Protein AF-A0A8H3XMR4-F1 (afdb_monomer_lite)

Foldseek 3Di:
DDDDDDDPPPVPDQDFWAKDKDKDKDWPPDAKFDWDFPCVLPVVLVVDDPPPDFFWKFDDDDDDDDDDDPDPDPPPPDDDPDDDDMDGGPDTDIGHHDPDPDGDIDMDMDMIIGQPVDDDPDAPPPPDLVVLQLAAPSVCVNNPQWWHARDPVRPQTPCDDPRHINCVVVVRHHND

pLDDT: mean 73.75, std 22.08, range [24.09, 98.12]

Secondary structure (DSSP, 8-state):
-PPPPP-----------EEEEEEEEE-TTPPPPPPB-TTTTSGGGGGS-SSS---EE-----------------------TT-----BTT--B-PPPP--SSSPPEEEEEEEEE-TTS--SS--TTS-HHHHHTS-HHHHHHTT-S-B---TT-SS-BSEETTEEHHHHHT-----

Radius of gyration: 20.4 Å; chains: 1; bounding box: 54×46×51 Å

Organism: NCBI:txid91492

Sequence (176 aa):
MIPCPSSKDSLAKPFLRQENISLKRSQARERGQGFHRDEATHPLRQYQKLDASTASSSPLPTSLRTAGQRRTFWAATGGLRSESISLFKRFVHAGGKYLGKTTDTQRAGLAYFNSCRLTPFKTFVTIPREMVEAMTPHTQKMIGWMSVKPSLLNVTG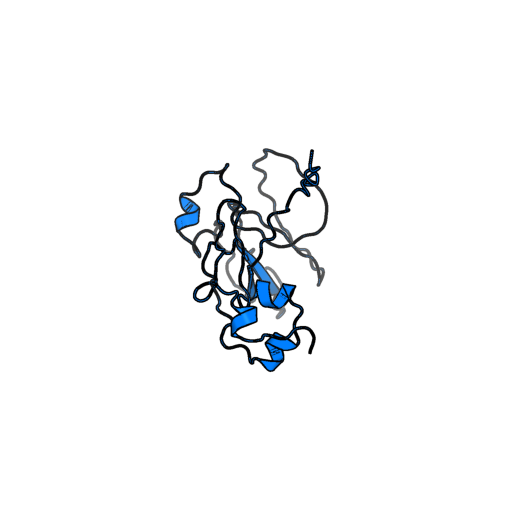LHTTETRLLEDVLQLKSNQ

Structure (mmCIF, N/CA/C/O backbone):
data_AF-A0A8H3XMR4-F1
#
_entry.id   AF-A0A8H3XMR4-F1
#
loop_
_atom_site.group_PDB
_atom_site.id
_atom_site.type_symbol
_atom_site.label_atom_id
_atom_site.label_alt_id
_atom_site.label_comp_id
_atom_site.label_asym_id
_atom_site.label_entity_id
_atom_site.label_seq_id
_atom_site.pdbx_PDB_ins_code
_atom_site.Cartn_x
_atom_site.Cartn_y
_atom_site.Cartn_z
_atom_site.occupancy
_atom_site.B_iso_or_equiv
_atom_site.auth_seq_id
_atom_site.auth_comp_id
_atom_site.auth_asym_id
_atom_site.auth_atom_id
_atom_site.pdbx_PDB_model_num
ATOM 1 N N . MET A 1 1 ? -24.102 32.093 30.902 1.00 44.88 1 MET A N 1
ATOM 2 C CA . MET A 1 1 ? -23.235 32.009 29.707 1.00 44.88 1 MET A CA 1
ATOM 3 C C . MET A 1 1 ? -22.226 30.905 29.948 1.00 44.88 1 MET A C 1
ATOM 5 O O . MET A 1 1 ? -21.450 31.015 30.885 1.00 44.88 1 MET A O 1
ATOM 9 N N . ILE A 1 2 ? -22.309 29.816 29.187 1.00 40.06 2 ILE A N 1
ATOM 10 C CA . ILE A 1 2 ? -21.391 28.673 29.287 1.00 40.06 2 ILE A CA 1
ATOM 11 C C . ILE A 1 2 ? -20.290 28.901 28.241 1.00 40.06 2 ILE A C 1
ATOM 13 O O . ILE A 1 2 ? -20.636 29.137 27.082 1.00 40.06 2 ILE A O 1
ATOM 17 N N . PRO A 1 3 ? -18.995 28.892 28.598 1.00 43.50 3 PRO A N 1
ATOM 18 C CA . PRO A 1 3 ? -17.939 29.131 27.626 1.00 43.50 3 PRO A CA 1
ATOM 19 C C . PRO A 1 3 ? -17.710 27.879 26.767 1.00 43.50 3 PRO A C 1
ATOM 21 O O . PRO A 1 3 ? -17.413 26.802 27.281 1.00 43.50 3 PRO A O 1
ATOM 24 N N . CYS A 1 4 ? -17.836 28.031 25.446 1.00 39.59 4 CYS A N 1
ATOM 25 C CA . CYS A 1 4 ? -17.368 27.044 24.471 1.00 39.59 4 CYS A CA 1
ATOM 26 C C . CYS A 1 4 ? -15.836 26.921 24.544 1.00 39.59 4 CYS A C 1
ATOM 28 O O . CYS A 1 4 ? -15.154 27.950 24.502 1.00 39.59 4 CYS A O 1
ATOM 30 N N . PRO A 1 5 ? -15.263 25.706 24.582 1.00 46.88 5 PRO A N 1
ATOM 31 C CA . PRO A 1 5 ? -13.828 25.544 24.419 1.00 46.88 5 PRO A CA 1
ATOM 32 C C . PRO A 1 5 ? -13.439 25.842 22.967 1.00 46.88 5 PRO A C 1
ATOM 34 O O . PRO A 1 5 ? -13.993 25.280 22.022 1.00 46.88 5 PRO A O 1
ATOM 37 N N . SER A 1 6 ? -12.476 26.747 22.802 1.00 42.47 6 SER A N 1
ATOM 38 C CA . SER A 1 6 ? -11.882 27.094 21.517 1.00 42.47 6 SER A CA 1
ATOM 39 C C . SER A 1 6 ? -11.163 25.880 20.926 1.00 42.47 6 SER A C 1
ATOM 41 O O . SER A 1 6 ? -10.185 25.369 21.480 1.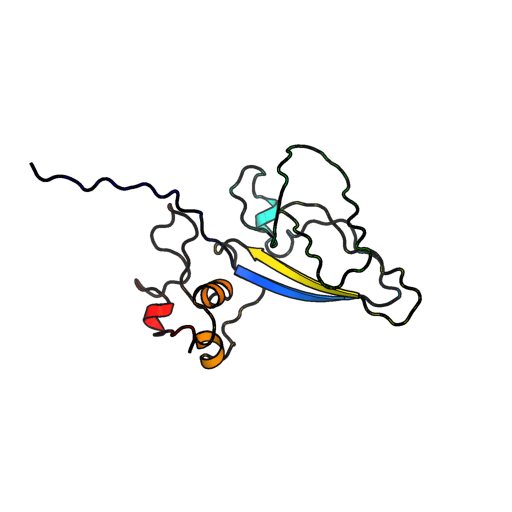00 42.47 6 SER A O 1
ATOM 43 N N . SER A 1 7 ? -11.653 25.403 19.781 1.00 40.69 7 SER A N 1
ATOM 44 C CA . SER A 1 7 ? -10.964 24.392 18.991 1.00 40.69 7 SER A CA 1
ATOM 45 C C . SER A 1 7 ? -9.675 25.004 18.457 1.00 40.69 7 SER A C 1
ATOM 47 O O . SER A 1 7 ? -9.673 25.824 17.540 1.00 40.69 7 SER A O 1
ATOM 49 N N . LYS A 1 8 ? -8.545 24.612 19.044 1.00 40.06 8 LYS A N 1
ATOM 50 C CA . LYS A 1 8 ? -7.256 24.761 18.378 1.00 40.06 8 LYS A CA 1
ATOM 51 C C . LYS A 1 8 ? -7.302 23.863 17.148 1.00 40.06 8 LYS A C 1
ATOM 53 O O . LYS A 1 8 ? -7.144 22.650 17.269 1.00 40.06 8 LYS A O 1
ATOM 58 N N . ASP A 1 9 ? -7.533 24.468 15.989 1.00 40.16 9 ASP A N 1
ATOM 59 C CA . ASP A 1 9 ? -7.347 23.848 14.683 1.00 40.16 9 ASP A CA 1
ATOM 60 C C . ASP A 1 9 ? -5.867 23.498 14.518 1.00 40.16 9 ASP A C 1
ATOM 62 O O . ASP A 1 9 ? -5.066 24.212 13.913 1.00 40.16 9 ASP A O 1
ATOM 66 N N . SER A 1 10 ? -5.475 22.363 15.093 1.00 40.06 10 SER A N 1
ATOM 67 C CA . SER A 1 10 ? -4.290 21.661 14.649 1.00 40.06 10 SER A CA 1
ATOM 68 C C . SER A 1 10 ? -4.576 21.254 13.211 1.00 40.06 10 SER A C 1
ATOM 70 O O . SER A 1 10 ? -5.446 20.415 12.968 1.00 40.06 10 SER A O 1
ATOM 72 N N . LEU A 1 11 ? -3.879 21.880 12.264 1.00 41.81 11 LEU A N 1
ATOM 73 C CA . LEU A 1 11 ? -3.847 21.492 10.860 1.00 41.81 11 LEU A CA 1
ATOM 74 C C . LEU A 1 11 ? -3.554 19.987 10.799 1.00 41.81 11 LEU A C 1
ATOM 76 O O . LEU A 1 11 ? -2.406 19.549 10.915 1.00 41.81 11 LEU A O 1
ATOM 80 N N . ALA A 1 12 ? -4.615 19.188 10.696 1.00 38.91 12 ALA A N 1
ATOM 81 C CA . ALA A 1 12 ? -4.530 17.746 10.647 1.00 38.91 12 ALA A CA 1
ATOM 82 C C . ALA A 1 12 ? -3.809 17.398 9.348 1.00 38.91 12 ALA A C 1
ATOM 84 O O . ALA A 1 12 ? -4.393 17.421 8.264 1.00 38.91 12 ALA A O 1
ATOM 85 N N . LYS A 1 13 ? -2.506 17.119 9.451 1.00 43.19 13 LYS A N 1
ATOM 86 C CA . LYS A 1 13 ? -1.740 16.533 8.355 1.00 43.19 13 LYS A CA 1
ATOM 87 C C . LYS A 1 13 ? -2.515 15.283 7.927 1.00 43.19 13 LYS A C 1
ATOM 89 O O . LYS A 1 13 ? -2.735 14.427 8.786 1.00 43.19 13 LYS A O 1
ATOM 94 N N . PRO A 1 14 ? -2.968 15.162 6.664 1.00 41.62 14 PRO A N 1
ATOM 95 C CA . PRO A 1 14 ? -3.632 13.953 6.205 1.00 41.62 14 PRO A CA 1
ATOM 96 C C . PRO A 1 14 ? -2.624 12.807 6.318 1.00 41.62 14 PRO A C 1
ATOM 98 O O . PRO A 1 14 ? -1.707 12.672 5.508 1.00 41.62 14 PRO A O 1
ATOM 101 N N . PHE A 1 15 ? -2.751 12.046 7.402 1.00 43.41 15 PHE A N 1
ATOM 102 C CA . PHE A 1 15 ? -1.852 10.966 7.772 1.00 43.41 15 PHE A CA 1
ATOM 103 C C . PHE A 1 15 ? -2.204 9.760 6.902 1.00 43.41 15 PHE A C 1
ATOM 105 O O . PHE A 1 15 ? -3.085 8.958 7.207 1.00 43.41 15 PHE A O 1
ATOM 112 N N . LEU A 1 16 ? -1.551 9.714 5.746 1.00 52.28 16 LEU A N 1
ATOM 113 C CA . LEU A 1 16 ? -1.563 8.615 4.796 1.00 52.28 16 LEU A CA 1
ATOM 114 C C . LEU A 1 16 ? -0.331 7.760 5.065 1.00 52.28 16 LEU A C 1
ATOM 116 O O . LEU A 1 16 ? 0.735 8.315 5.320 1.00 52.28 16 LEU A O 1
ATOM 120 N N . ARG A 1 17 ? -0.448 6.448 4.892 1.00 55.75 17 ARG A N 1
ATOM 121 C CA . ARG A 1 17 ? 0.334 5.695 3.904 1.00 55.75 17 ARG A CA 1
ATOM 122 C C . ARG A 1 17 ? 0.048 4.201 4.078 1.00 55.75 17 ARG A C 1
ATOM 124 O O . ARG A 1 17 ? -0.243 3.735 5.168 1.00 55.75 17 ARG A O 1
ATOM 131 N N . GLN A 1 18 ? 0.110 3.474 2.975 1.00 54.28 18 GLN A N 1
ATOM 132 C CA . GLN A 1 18 ? 0.123 2.018 2.944 1.00 54.28 18 GLN A CA 1
ATOM 133 C C . GLN A 1 18 ? 1.250 1.603 2.016 1.00 54.28 18 GLN A C 1
ATOM 135 O O . GLN A 1 18 ? 1.297 2.091 0.886 1.00 54.28 18 GLN A O 1
ATOM 140 N N . GLU A 1 19 ? 2.174 0.784 2.507 1.00 54.78 19 GLU A N 1
ATOM 141 C CA . GLU A 1 19 ? 3.435 0.475 1.836 1.00 54.78 19 GLU A CA 1
ATOM 142 C C . GLU A 1 19 ? 3.343 -0.834 1.053 1.00 54.78 19 GLU A C 1
ATOM 144 O O . GLU A 1 19 ? 2.912 -1.859 1.571 1.00 54.78 19 GLU A O 1
ATOM 149 N N . ASN A 1 20 ? 3.783 -0.819 -0.204 1.00 61.66 20 ASN A N 1
ATOM 150 C CA . ASN A 1 20 ? 4.015 -2.034 -0.976 1.00 61.66 20 ASN A CA 1
ATOM 151 C C . ASN A 1 20 ? 5.501 -2.137 -1.289 1.00 61.66 20 ASN A C 1
ATOM 153 O O . ASN A 1 20 ? 5.997 -1.341 -2.084 1.00 61.66 20 ASN A O 1
ATOM 157 N N . ILE A 1 21 ? 6.181 -3.132 -0.715 1.00 64.94 21 ILE A N 1
ATOM 158 C CA . ILE A 1 21 ? 7.599 -3.393 -0.975 1.00 64.94 21 ILE A CA 1
ATOM 159 C C . ILE A 1 21 ? 7.741 -4.480 -2.052 1.00 64.94 21 ILE A C 1
ATOM 161 O O . ILE A 1 21 ? 7.166 -5.576 -1.971 1.00 64.94 21 ILE A O 1
ATOM 165 N N . SER A 1 22 ? 8.528 -4.182 -3.081 1.00 69.31 22 SER A N 1
ATOM 166 C CA . SER A 1 22 ? 8.930 -5.109 -4.134 1.00 69.31 22 SER A CA 1
ATOM 167 C C . SER A 1 22 ? 10.444 -5.108 -4.264 1.00 69.31 22 SER A C 1
ATOM 169 O O . SER A 1 22 ? 11.039 -4.088 -4.594 1.00 69.31 22 SER A O 1
ATOM 171 N N . LEU A 1 23 ? 11.071 -6.265 -4.069 1.00 67.94 23 LEU A N 1
ATOM 172 C CA . LEU A 1 23 ? 12.490 -6.439 -4.356 1.00 67.94 23 LEU A CA 1
ATOM 173 C C . LEU A 1 23 ? 12.653 -6.818 -5.829 1.00 67.94 23 LEU A C 1
ATOM 175 O O . LEU A 1 23 ? 12.083 -7.812 -6.275 1.00 67.94 23 LEU A O 1
ATOM 179 N N . LYS A 1 24 ? 13.431 -6.043 -6.582 1.00 76.25 24 LYS A N 1
ATOM 180 C CA . LYS A 1 24 ? 13.830 -6.390 -7.948 1.00 76.25 24 LYS A CA 1
ATOM 181 C C . LYS A 1 24 ? 15.316 -6.707 -7.990 1.00 76.25 24 LYS A C 1
ATOM 183 O O . LYS A 1 24 ? 16.121 -6.050 -7.330 1.00 76.25 24 LYS A O 1
ATOM 188 N N . ARG A 1 25 ? 15.661 -7.738 -8.759 1.00 72.56 25 ARG A N 1
ATOM 189 C CA . ARG A 1 25 ? 17.037 -8.088 -9.113 1.00 72.56 25 ARG A CA 1
ATOM 190 C C . ARG A 1 25 ? 17.174 -7.908 -10.615 1.00 72.56 25 ARG A C 1
ATOM 192 O O . ARG A 1 25 ? 16.295 -8.374 -11.330 1.00 72.56 25 ARG A O 1
ATOM 199 N N . SER A 1 26 ? 18.235 -7.243 -11.051 1.00 70.19 26 SER A N 1
ATOM 200 C CA . SER A 1 26 ? 18.597 -7.167 -12.466 1.00 70.19 26 SER A CA 1
ATOM 201 C C . SER A 1 26 ? 19.895 -7.930 -12.697 1.00 70.19 26 SER A C 1
ATOM 203 O O . SER A 1 26 ? 20.834 -7.818 -11.898 1.00 70.19 26 SER A O 1
ATOM 205 N N . GLN A 1 27 ? 19.918 -8.751 -13.746 1.00 68.81 27 GLN A N 1
ATOM 206 C CA . GLN A 1 27 ? 21.079 -9.539 -14.155 1.00 68.81 27 GLN A CA 1
ATOM 207 C C . GLN A 1 27 ? 21.820 -8.917 -15.346 1.00 68.81 27 GLN A C 1
ATOM 209 O O . GLN A 1 27 ? 21.277 -8.124 -16.122 1.00 68.81 27 GLN A O 1
ATOM 214 N N . ALA A 1 28 ? 23.079 -9.330 -15.524 1.00 59.91 28 ALA A N 1
ATOM 215 C CA . ALA A 1 28 ? 23.858 -9.001 -16.709 1.00 59.91 28 ALA A CA 1
ATOM 216 C C . ALA A 1 28 ? 23.092 -9.414 -17.978 1.00 59.91 28 ALA A C 1
ATOM 218 O O . ALA A 1 28 ? 22.726 -10.577 -18.129 1.00 59.91 28 ALA A O 1
ATOM 219 N N . ARG A 1 29 ? 22.911 -8.453 -18.900 1.00 63.56 29 ARG A N 1
ATOM 220 C CA . ARG A 1 29 ? 22.205 -8.550 -20.201 1.00 63.56 29 ARG A CA 1
ATOM 221 C C . ARG A 1 29 ? 20.702 -8.248 -20.214 1.00 63.56 29 ARG A C 1
ATOM 223 O O . ARG A 1 29 ? 20.119 -8.275 -21.299 1.00 63.56 29 ARG A O 1
ATOM 230 N N . GLU A 1 30 ? 20.079 -7.865 -19.102 1.00 74.06 30 GLU A N 1
ATOM 231 C CA . GLU A 1 30 ? 18.711 -7.328 -19.164 1.00 74.06 30 GLU A CA 1
ATOM 232 C C . GLU A 1 30 ? 18.666 -6.016 -19.964 1.00 74.06 30 GLU A C 1
ATOM 234 O O . GLU A 1 30 ? 19.511 -5.132 -19.803 1.00 74.06 30 GLU A O 1
ATOM 239 N N . ARG A 1 31 ? 17.686 -5.881 -20.870 1.00 80.75 31 ARG A N 1
ATOM 240 C CA . ARG A 1 31 ? 17.431 -4.606 -21.556 1.00 80.75 31 ARG A CA 1
ATOM 241 C C . ARG A 1 31 ? 16.834 -3.618 -20.553 1.00 80.75 31 ARG A C 1
ATOM 243 O O . ARG A 1 31 ? 16.035 -4.005 -1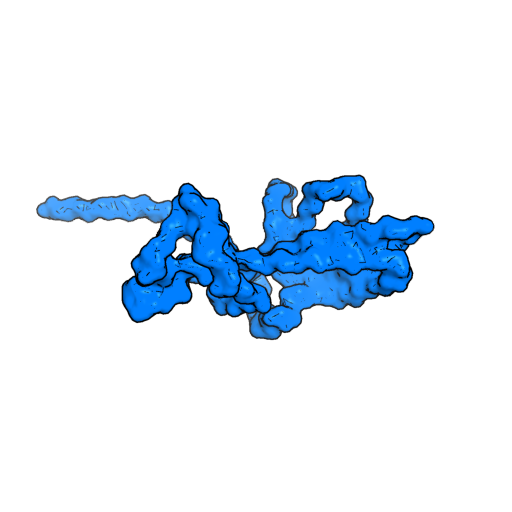9.706 1.00 80.75 31 ARG A O 1
ATOM 250 N N . GLY A 1 32 ? 17.207 -2.343 -20.675 1.00 82.31 32 GLY A N 1
ATOM 251 C CA . GLY A 1 32 ? 16.552 -1.275 -19.920 1.00 82.31 32 GLY A CA 1
ATOM 252 C C . GLY A 1 32 ? 15.053 -1.234 -20.223 1.00 82.31 32 GLY A C 1
ATOM 253 O O . GLY A 1 32 ? 14.615 -1.641 -21.303 1.00 82.31 32 GLY A O 1
ATOM 254 N N . GLN A 1 33 ? 14.266 -0.756 -19.266 1.00 88.38 33 GLN A N 1
ATOM 255 C CA . GLN A 1 33 ? 12.825 -0.604 -19.441 1.00 88.38 33 GLN A CA 1
ATOM 256 C C . GLN A 1 33 ? 12.508 0.575 -20.368 1.00 88.38 33 GLN A C 1
ATOM 258 O O . GLN A 1 33 ? 13.266 1.540 -20.454 1.00 88.38 33 GLN A O 1
ATOM 263 N N . GLY A 1 34 ? 11.354 0.521 -21.034 1.00 90.50 34 GLY A N 1
ATOM 264 C CA . GLY A 1 34 ? 10.794 1.698 -21.694 1.00 90.50 34 GLY A CA 1
ATOM 265 C C . GLY A 1 34 ? 10.371 2.758 -20.672 1.00 90.50 34 GLY A C 1
ATOM 266 O O . GLY A 1 34 ? 10.010 2.436 -19.536 1.00 90.50 34 GLY A O 1
ATOM 267 N N . PHE A 1 35 ? 10.395 4.026 -21.082 1.00 91.62 35 PHE A N 1
ATOM 268 C CA . PHE A 1 35 ? 9.865 5.121 -20.271 1.00 91.62 35 PHE A CA 1
ATOM 269 C C . PHE A 1 35 ? 8.367 4.931 -20.026 1.00 91.62 35 PHE A C 1
ATOM 271 O O . PHE A 1 35 ? 7.589 4.786 -20.966 1.00 91.62 35 PHE A O 1
ATOM 278 N N . HIS A 1 36 ? 7.964 4.945 -18.759 1.00 89.44 36 HIS A N 1
ATOM 279 C CA . HIS A 1 36 ? 6.582 4.730 -18.345 1.00 89.44 36 HIS A CA 1
ATOM 280 C C . HIS A 1 36 ? 6.243 5.526 -17.080 1.00 89.44 36 HIS A C 1
ATOM 282 O O . HIS A 1 36 ? 7.099 6.159 -16.460 1.00 89.44 36 HIS A O 1
ATOM 288 N N . ARG A 1 37 ? 4.959 5.514 -16.713 1.00 89.88 37 ARG A N 1
ATOM 289 C CA . ARG A 1 37 ? 4.445 6.012 -15.430 1.00 89.88 37 ARG A CA 1
ATOM 290 C C . ARG A 1 37 ? 3.946 4.832 -14.599 1.00 89.88 37 ARG A C 1
ATOM 292 O O . ARG A 1 37 ? 3.347 3.913 -15.155 1.00 89.88 37 ARG A O 1
ATOM 299 N N . ASP A 1 38 ? 4.068 4.920 -13.276 1.00 89.25 38 ASP A N 1
ATOM 300 C CA . ASP A 1 38 ? 3.515 3.935 -12.327 1.00 89.25 38 ASP A CA 1
ATOM 301 C C . ASP A 1 38 ? 1.992 4.086 -12.139 1.00 89.25 38 ASP A C 1
ATOM 303 O O . ASP A 1 38 ? 1.478 4.316 -11.039 1.00 89.25 38 ASP A O 1
ATOM 307 N N . GLU A 1 39 ? 1.243 4.021 -13.238 1.00 89.94 39 GLU A N 1
ATOM 308 C CA . GLU A 1 39 ? -0.221 4.152 -13.244 1.00 89.94 39 GLU A CA 1
ATOM 309 C C . GLU A 1 39 ? -0.930 2.822 -13.549 1.00 89.94 39 GLU A C 1
ATOM 311 O O . GLU A 1 39 ? -2.134 2.719 -13.332 1.00 89.94 39 GLU A O 1
ATOM 316 N N . ALA A 1 40 ? -0.198 1.787 -13.979 1.00 89.81 40 ALA A N 1
ATOM 317 C CA . ALA A 1 40 ? -0.771 0.494 -14.363 1.00 89.81 40 ALA A CA 1
ATOM 318 C C . ALA A 1 40 ? -1.414 -0.269 -13.188 1.00 89.81 40 ALA A C 1
ATOM 320 O O . ALA A 1 40 ? -2.443 -0.910 -13.369 1.00 89.81 40 ALA A O 1
ATOM 321 N N . THR A 1 41 ? -0.858 -0.164 -11.975 1.00 86.62 41 THR A N 1
ATOM 322 C CA . THR A 1 41 ? -1.369 -0.876 -10.785 1.00 86.62 41 THR A CA 1
ATOM 323 C C . THR A 1 41 ? -2.760 -0.401 -10.359 1.00 86.62 41 THR A C 1
ATOM 325 O O . THR A 1 41 ? -3.539 -1.164 -9.796 1.00 86.62 41 THR A O 1
ATOM 328 N N . HIS A 1 42 ? -3.090 0.863 -10.634 1.00 90.31 42 HIS A N 1
ATOM 329 C CA . HIS A 1 42 ? -4.404 1.442 -10.362 1.00 90.31 42 HIS A CA 1
ATOM 330 C C . HIS A 1 42 ? -4.835 2.278 -11.575 1.00 90.31 42 HIS A C 1
ATOM 332 O O . HIS A 1 42 ? -4.613 3.493 -11.563 1.00 90.31 42 HIS A O 1
ATOM 338 N N . PRO A 1 43 ? -5.461 1.669 -12.603 1.00 90.81 43 PRO A N 1
ATOM 339 C CA . PRO A 1 43 ? -5.745 2.328 -13.884 1.00 90.81 43 PRO A CA 1
ATOM 340 C C . PRO A 1 43 ? -6.522 3.643 -13.753 1.00 90.81 43 PRO A C 1
ATOM 342 O O . PRO A 1 43 ? -6.273 4.599 -14.485 1.00 90.81 43 PRO A O 1
ATOM 345 N N . LEU A 1 44 ? -7.381 3.753 -12.732 1.00 89.31 44 LEU A N 1
ATOM 346 C CA . LEU A 1 44 ? -8.124 4.978 -12.412 1.00 89.31 44 LEU A CA 1
ATOM 347 C C . LEU A 1 44 ? -7.226 6.210 -12.176 1.00 89.31 44 LEU A C 1
ATOM 349 O O . LEU A 1 44 ? -7.686 7.347 -12.274 1.00 89.31 44 LEU A O 1
ATOM 353 N N . ARG A 1 45 ? -5.930 6.022 -11.898 1.00 86.56 45 ARG A N 1
ATOM 354 C CA . ARG A 1 45 ? -4.959 7.119 -11.756 1.00 86.56 45 ARG A CA 1
ATOM 355 C C . ARG A 1 45 ? -4.721 7.892 -13.043 1.00 86.56 45 ARG A C 1
ATOM 357 O O . ARG A 1 45 ? -4.393 9.080 -12.952 1.00 86.56 45 ARG A O 1
ATOM 364 N N . GLN A 1 46 ? -4.894 7.251 -14.197 1.00 89.56 46 GLN A N 1
ATOM 365 C CA . GLN A 1 46 ? -4.698 7.874 -15.505 1.00 89.56 46 GLN A CA 1
ATOM 366 C C . GLN A 1 46 ? -5.689 9.030 -15.713 1.00 89.56 46 GLN A C 1
ATOM 368 O O . GLN A 1 46 ? -5.316 10.070 -16.249 1.00 89.56 46 GLN A O 1
ATOM 373 N N . TYR A 1 47 ? -6.902 8.910 -15.163 1.00 90.69 47 TYR A N 1
ATOM 374 C CA . TYR A 1 47 ? -7.976 9.902 -15.299 1.00 90.69 47 TYR A CA 1
ATOM 375 C C . TYR A 1 47 ? -7.968 11.012 -14.239 1.00 90.69 47 TYR A C 1
ATOM 377 O O . TYR A 1 47 ? -8.709 11.985 -14.357 1.00 90.69 47 TYR A O 1
ATOM 385 N N . GLN A 1 48 ? -7.154 10.906 -13.182 1.00 87.12 48 GLN A N 1
ATOM 386 C CA . GLN A 1 48 ? -7.116 11.948 -12.148 1.00 87.12 48 GLN A CA 1
ATOM 387 C C . GLN A 1 48 ? -6.574 13.264 -12.728 1.00 87.12 48 GLN A C 1
ATOM 389 O O . GLN A 1 48 ? -5.642 13.266 -13.527 1.00 87.12 48 GLN A O 1
ATOM 394 N N . LYS A 1 49 ? -7.103 14.419 -12.334 1.00 86.56 49 LYS A N 1
ATOM 395 C CA . LYS A 1 49 ? -6.524 15.697 -12.776 1.00 86.56 49 LYS A CA 1
ATO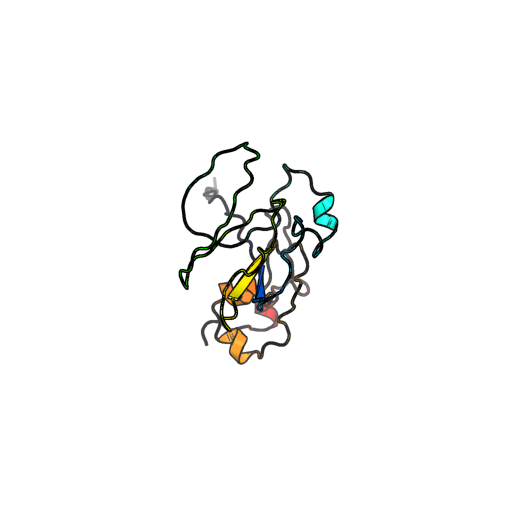M 396 C C . LYS A 1 49 ? -5.159 15.945 -12.108 1.00 86.56 49 LYS A C 1
ATOM 398 O O . LYS A 1 49 ? -4.812 15.281 -11.130 1.00 86.56 49 LYS A O 1
ATOM 403 N N . LEU A 1 50 ? -4.338 16.827 -12.686 1.00 78.12 50 LEU A N 1
ATOM 404 C CA . LEU A 1 50 ? -2.998 17.156 -12.160 1.00 78.12 50 LEU A CA 1
ATOM 405 C C . LEU A 1 50 ? -3.055 17.884 -10.808 1.00 78.12 50 LEU A C 1
ATOM 407 O O . LEU A 1 50 ? -2.147 17.729 -10.000 1.00 78.12 50 LEU A O 1
ATOM 411 N N . ASP A 1 51 ? -4.124 18.638 -10.579 1.00 79.38 51 ASP A N 1
ATOM 412 C CA . ASP A 1 51 ? -4.438 19.406 -9.371 1.00 79.38 51 ASP A CA 1
ATOM 413 C C . ASP A 1 51 ? -5.195 18.592 -8.305 1.00 79.38 51 ASP A C 1
ATOM 415 O O . ASP A 1 51 ? -5.357 19.043 -7.172 1.00 79.38 51 ASP A O 1
ATOM 419 N N . ALA A 1 52 ? -5.647 17.378 -8.635 1.00 76.31 52 ALA A N 1
ATOM 420 C CA . ALA A 1 52 ? -6.325 16.514 -7.681 1.00 76.31 52 ALA A CA 1
ATOM 421 C C . ALA A 1 52 ? -5.368 16.078 -6.559 1.00 76.31 52 ALA A C 1
ATOM 423 O O . ALA A 1 52 ? -4.218 15.717 -6.819 1.00 76.31 52 ALA A O 1
ATOM 424 N N . SER A 1 53 ? -5.873 16.052 -5.317 1.00 67.44 53 SER A N 1
ATOM 425 C CA . SER A 1 53 ? -5.119 15.629 -4.127 1.00 67.44 53 SER A CA 1
ATOM 426 C C . SER A 1 53 ? -4.316 14.347 -4.384 1.00 67.44 53 SER A C 1
ATOM 428 O O . SER A 1 53 ? -4.856 13.323 -4.819 1.00 67.44 53 SER A O 1
ATOM 430 N N . THR A 1 54 ? -3.002 14.425 -4.161 1.00 61.91 54 THR A N 1
ATOM 431 C CA . THR A 1 54 ? -2.043 13.399 -4.575 1.00 61.91 54 THR A CA 1
ATOM 432 C C . THR A 1 54 ? -2.268 12.094 -3.816 1.00 61.91 54 THR A C 1
ATOM 434 O O . THR A 1 54 ? -1.932 11.964 -2.643 1.00 61.91 54 THR A O 1
ATOM 437 N N . ALA A 1 55 ? -2.783 11.082 -4.513 1.00 59.69 55 ALA A N 1
ATOM 438 C CA . ALA A 1 55 ? -3.097 9.778 -3.934 1.00 59.69 55 ALA A CA 1
ATOM 439 C C . ALA A 1 55 ? -1.885 8.830 -3.757 1.00 59.69 55 ALA A C 1
ATOM 441 O O . ALA A 1 55 ? -2.097 7.671 -3.407 1.00 59.69 55 ALA A O 1
ATOM 442 N N . SER A 1 56 ? -0.638 9.249 -4.024 1.00 53.44 56 SER A N 1
ATOM 443 C CA . SER A 1 56 ? 0.551 8.395 -3.821 1.00 53.44 56 SER A CA 1
ATOM 444 C C . SER A 1 56 ? 1.888 9.137 -3.774 1.00 53.44 56 SER A C 1
ATOM 446 O O . SER A 1 56 ? 2.086 10.105 -4.507 1.00 53.44 56 SER A O 1
ATOM 448 N N . SER A 1 57 ? 2.839 8.627 -2.989 1.00 56.66 57 SER A N 1
ATOM 449 C CA . SER A 1 57 ? 4.247 9.064 -2.947 1.00 56.66 57 SER A CA 1
ATOM 450 C C . SER A 1 57 ? 5.181 7.903 -2.554 1.00 56.66 57 SER A C 1
ATOM 452 O O . SER A 1 57 ? 4.744 6.985 -1.873 1.00 56.66 57 SER A O 1
ATOM 454 N N . SER A 1 58 ? 6.464 7.942 -2.925 1.00 42.56 58 SER A N 1
ATOM 455 C CA . SER A 1 58 ? 7.537 7.066 -2.384 1.00 42.56 58 SER A CA 1
ATOM 456 C C . SER A 1 58 ? 8.407 7.845 -1.357 1.00 42.56 58 SER A C 1
ATOM 458 O O . SER A 1 58 ? 8.259 9.065 -1.300 1.00 42.56 58 SER A O 1
ATOM 460 N N . PRO A 1 59 ? 9.156 7.234 -0.406 1.00 42.34 59 PRO A N 1
ATOM 461 C CA . PRO A 1 59 ? 9.657 7.898 0.821 1.00 42.34 59 PRO A CA 1
ATOM 462 C C . PRO A 1 59 ? 10.937 8.746 0.613 1.00 42.34 59 PRO A C 1
ATOM 464 O O . PRO A 1 59 ? 11.577 8.600 -0.422 1.00 42.34 59 PRO A O 1
ATOM 467 N N . LEU A 1 60 ? 11.257 9.612 1.601 1.00 39.53 60 LEU A N 1
ATOM 468 C CA . LEU A 1 60 ? 12.149 10.812 1.645 1.00 39.53 60 LEU A CA 1
ATOM 469 C C . LEU A 1 60 ? 13.110 10.781 2.881 1.00 39.53 60 LEU A C 1
ATOM 471 O O . LEU A 1 60 ? 12.770 10.058 3.822 1.00 39.53 60 LEU A O 1
ATOM 475 N N . PRO A 1 61 ? 14.235 11.560 2.932 1.00 32.62 61 PRO A N 1
ATOM 476 C CA . PRO A 1 61 ? 14.218 12.968 3.406 1.00 32.62 61 PRO A CA 1
ATOM 477 C C . PRO A 1 61 ? 15.040 14.025 2.599 1.00 32.62 61 PRO A C 1
ATOM 479 O O . PRO A 1 61 ? 16.038 13.723 1.960 1.00 32.62 61 PRO A O 1
ATOM 482 N N . THR A 1 62 ? 14.584 15.285 2.754 1.00 30.91 62 THR A N 1
ATOM 483 C CA . THR A 1 62 ? 15.187 16.637 2.555 1.00 30.91 62 THR A CA 1
ATOM 484 C C . THR A 1 62 ? 15.279 17.322 1.164 1.00 30.91 62 THR A C 1
ATOM 486 O O . THR A 1 62 ? 16.055 16.955 0.297 1.00 30.91 62 THR A O 1
ATOM 489 N N . SER A 1 63 ? 14.549 18.454 1.076 1.00 32.16 63 SER A N 1
ATOM 490 C CA . SER A 1 63 ? 14.810 19.711 0.334 1.00 32.16 63 SER A CA 1
ATOM 491 C C . SER A 1 63 ? 14.905 19.720 -1.203 1.00 32.16 63 SER A C 1
ATOM 493 O O . SER A 1 63 ? 15.983 19.589 -1.765 1.00 32.16 63 SER A O 1
ATOM 495 N N . LEU A 1 64 ? 13.796 20.074 -1.870 1.00 34.16 64 LEU A N 1
ATOM 496 C CA . LEU A 1 64 ? 13.653 21.288 -2.707 1.00 34.16 64 LEU A CA 1
ATOM 497 C C . LEU A 1 64 ? 12.333 21.213 -3.487 1.00 34.16 64 LEU A C 1
ATOM 499 O O . LEU A 1 64 ? 12.139 20.379 -4.370 1.00 34.16 64 LEU A O 1
ATOM 503 N N . ARG A 1 65 ? 11.407 22.117 -3.159 1.00 39.41 65 ARG A N 1
ATOM 504 C CA . ARG A 1 65 ? 10.313 22.484 -4.058 1.00 39.41 65 ARG A CA 1
ATOM 505 C C . ARG A 1 65 ? 10.873 23.479 -5.068 1.00 39.41 65 ARG A C 1
ATOM 507 O O . ARG A 1 65 ? 11.164 24.602 -4.675 1.00 39.41 65 ARG A O 1
ATOM 514 N N . THR A 1 66 ? 10.873 23.125 -6.348 1.00 27.20 66 THR A N 1
ATOM 515 C CA . THR A 1 66 ? 10.748 24.135 -7.404 1.00 27.20 66 THR A CA 1
ATOM 516 C C . THR A 1 66 ? 9.826 23.613 -8.492 1.00 27.20 66 THR A C 1
ATOM 518 O O . THR A 1 66 ? 9.993 22.510 -9.011 1.00 27.20 66 THR A O 1
ATOM 521 N N . ALA A 1 67 ? 8.789 24.398 -8.764 1.00 31.12 67 ALA A N 1
ATOM 522 C CA . ALA A 1 67 ? 7.775 24.129 -9.762 1.00 31.12 67 ALA A CA 1
ATOM 523 C C . ALA A 1 67 ? 8.355 24.187 -11.182 1.00 31.12 67 ALA A C 1
ATOM 525 O O . ALA A 1 67 ? 9.257 24.969 -11.463 1.00 31.12 67 ALA A O 1
ATOM 526 N N . GLY A 1 68 ? 7.762 23.397 -12.079 1.00 30.81 68 GLY A N 1
ATOM 527 C CA . GLY A 1 68 ? 7.755 23.690 -13.509 1.00 30.81 68 GLY A CA 1
ATOM 528 C C . GLY A 1 68 ? 9.100 23.579 -14.216 1.00 30.81 68 GLY A C 1
ATOM 529 O O . GLY A 1 68 ? 9.626 24.574 -14.696 1.00 30.81 68 GLY A O 1
ATOM 530 N N . GLN A 1 69 ? 9.620 22.365 -14.401 1.00 24.09 69 GLN A N 1
ATOM 531 C CA . GLN A 1 69 ? 10.541 22.145 -15.514 1.00 24.09 69 GLN A CA 1
ATOM 532 C C . GLN A 1 69 ? 10.545 20.688 -15.968 1.00 24.09 69 GLN A C 1
ATOM 534 O O . GLN A 1 69 ? 10.860 19.776 -15.206 1.00 24.09 69 GLN A O 1
ATOM 539 N N . ARG A 1 70 ? 10.214 20.477 -17.248 1.00 31.91 70 ARG A N 1
ATOM 540 C CA . ARG A 1 70 ? 10.551 19.256 -17.985 1.00 31.91 70 ARG A CA 1
ATOM 541 C C . ARG A 1 70 ? 12.076 19.179 -18.067 1.00 31.91 70 ARG A C 1
ATOM 543 O O . ARG A 1 70 ? 12.671 19.692 -19.006 1.00 31.91 70 ARG A O 1
ATOM 550 N N . ARG A 1 71 ? 12.710 18.573 -17.070 1.00 25.84 71 ARG A N 1
ATOM 551 C CA . ARG A 1 71 ? 14.081 18.079 -17.187 1.00 25.84 71 ARG A CA 1
ATOM 552 C C . ARG A 1 71 ? 14.024 16.569 -17.057 1.00 25.84 71 ARG A C 1
ATOM 554 O O . ARG A 1 71 ? 13.539 16.044 -16.059 1.00 25.84 71 ARG A O 1
ATOM 561 N N . THR A 1 72 ? 14.483 15.888 -18.096 1.00 27.62 72 THR A N 1
ATOM 562 C CA . THR A 1 72 ? 14.867 14.480 -18.072 1.00 27.62 72 THR A CA 1
ATOM 563 C C . THR A 1 72 ? 15.922 14.320 -16.981 1.00 27.62 72 THR A C 1
ATOM 565 O O . THR A 1 72 ? 17.095 14.619 -17.185 1.00 27.62 72 THR A O 1
ATOM 568 N N . PHE A 1 73 ? 15.488 13.933 -15.783 1.00 26.92 73 PHE A N 1
ATOM 569 C CA . PHE A 1 73 ? 16.394 13.619 -14.689 1.00 26.92 73 PHE A CA 1
ATOM 570 C C . PHE A 1 73 ? 16.955 12.223 -14.944 1.00 26.92 73 PHE A C 1
ATOM 572 O O . PHE A 1 73 ? 16.249 11.220 -14.841 1.00 26.92 73 PHE A O 1
ATOM 579 N N . TRP A 1 74 ? 18.229 12.172 -15.322 1.00 25.23 74 TRP A N 1
ATOM 580 C CA . TRP A 1 74 ? 19.009 10.946 -15.307 1.00 25.23 74 TRP A CA 1
ATOM 581 C C . TRP A 1 74 ? 19.294 10.599 -13.848 1.00 25.23 74 TRP A C 1
ATOM 583 O O . TRP A 1 74 ? 20.145 11.216 -13.214 1.00 25.23 74 TRP A O 1
ATOM 593 N N . ALA A 1 75 ? 18.585 9.616 -13.300 1.00 37.31 75 ALA A N 1
ATOM 594 C CA . ALA A 1 75 ? 19.014 8.968 -12.070 1.00 37.31 75 ALA A CA 1
ATOM 595 C C . ALA A 1 75 ? 20.135 7.977 -12.422 1.00 37.31 75 ALA A C 1
ATOM 597 O O . ALA A 1 75 ? 19.901 6.786 -12.612 1.00 37.31 75 ALA A O 1
ATOM 598 N N . ALA A 1 76 ? 21.357 8.485 -12.582 1.00 35.53 76 ALA A N 1
ATOM 599 C CA . ALA A 1 76 ? 22.551 7.653 -12.585 1.00 35.53 76 ALA A CA 1
ATOM 600 C C . ALA A 1 76 ? 22.866 7.283 -11.128 1.00 35.53 76 ALA A C 1
ATOM 602 O O . ALA A 1 76 ? 23.471 8.067 -10.405 1.00 35.53 76 ALA A O 1
ATOM 603 N N . THR A 1 77 ? 22.434 6.107 -10.670 1.00 44.91 77 THR A N 1
ATOM 604 C CA . THR A 1 77 ? 22.869 5.583 -9.368 1.00 44.91 77 THR A CA 1
ATOM 605 C C . THR A 1 77 ? 24.272 5.003 -9.510 1.00 44.91 77 THR A C 1
ATOM 607 O O . THR A 1 77 ? 24.440 3.836 -9.874 1.00 44.91 77 THR A O 1
ATOM 610 N N . GLY A 1 78 ? 25.278 5.835 -9.252 1.00 40.25 78 GLY A N 1
ATOM 611 C CA . GLY A 1 78 ? 26.634 5.398 -8.943 1.00 40.25 78 GLY A CA 1
ATOM 612 C C . GLY A 1 78 ? 26.689 4.885 -7.505 1.00 40.25 78 GLY A C 1
ATOM 613 O O . GLY A 1 78 ? 26.727 5.669 -6.573 1.00 40.25 78 GLY A O 1
ATOM 614 N N . GLY A 1 79 ? 26.646 3.560 -7.360 1.00 46.50 79 GLY A N 1
ATOM 615 C CA . GLY A 1 79 ? 26.921 2.748 -6.168 1.00 46.50 79 GLY A CA 1
ATOM 616 C C . GLY A 1 79 ? 27.207 3.425 -4.819 1.00 46.50 79 GLY A C 1
ATOM 617 O O . GLY A 1 79 ? 28.363 3.528 -4.427 1.00 46.50 79 GLY A O 1
ATOM 618 N N . LEU A 1 80 ? 26.162 3.657 -4.020 1.00 49.09 80 LEU A N 1
ATOM 619 C CA . LEU A 1 80 ? 26.235 3.582 -2.557 1.00 49.09 80 LEU A CA 1
ATOM 620 C C . LEU A 1 80 ? 25.076 2.718 -2.039 1.00 49.09 80 LEU A C 1
ATOM 622 O O . LEU A 1 80 ? 23.953 2.787 -2.533 1.00 49.09 80 LEU A O 1
ATOM 626 N N . ARG A 1 81 ? 25.361 1.843 -1.064 1.00 56.59 81 ARG A N 1
ATOM 627 C CA . ARG A 1 81 ? 24.475 0.739 -0.627 1.00 56.59 81 ARG A CA 1
ATOM 628 C C . ARG A 1 81 ? 23.170 1.179 0.067 1.00 56.59 81 ARG A C 1
ATOM 630 O O . ARG A 1 81 ? 22.354 0.310 0.361 1.00 56.59 81 ARG A O 1
ATOM 637 N N . SER A 1 82 ? 22.956 2.480 0.290 1.00 61.81 82 SER A N 1
ATOM 638 C CA . SER A 1 82 ? 21.866 2.989 1.142 1.00 61.81 82 SER A CA 1
ATOM 639 C C . SER A 1 82 ? 21.196 4.279 0.646 1.00 61.81 82 SER A C 1
ATOM 641 O O . SER A 1 82 ? 20.536 4.961 1.427 1.00 61.81 82 SER A O 1
ATOM 643 N N . GLU A 1 83 ? 21.347 4.648 -0.625 1.00 76.69 83 GLU A N 1
ATOM 644 C CA . GLU A 1 83 ? 20.643 5.817 -1.167 1.00 76.69 83 GLU A CA 1
ATOM 645 C C . GLU A 1 83 ? 19.176 5.493 -1.480 1.00 76.69 83 GLU A C 1
ATOM 647 O O . GLU A 1 83 ? 18.844 4.397 -1.938 1.00 76.69 83 GLU A O 1
ATOM 652 N N . SER A 1 84 ? 18.284 6.459 -1.246 1.00 75.50 84 SER A N 1
ATOM 653 C CA . SER A 1 84 ? 16.865 6.351 -1.595 1.00 75.50 84 SER A CA 1
ATOM 654 C C . SER A 1 84 ? 16.485 7.411 -2.623 1.00 75.50 84 SER A C 1
ATOM 656 O O . SER A 1 84 ? 16.937 8.551 -2.557 1.00 75.50 84 SER A O 1
ATOM 658 N N . ILE A 1 85 ? 15.648 7.025 -3.588 1.00 80.31 85 ILE A N 1
ATOM 659 C CA . ILE A 1 85 ? 15.117 7.918 -4.621 1.00 80.31 85 ILE A CA 1
ATOM 660 C C . ILE A 1 85 ? 13.602 7.987 -4.459 1.00 80.31 85 ILE A C 1
ATOM 662 O O . ILE A 1 85 ? 12.917 6.962 -4.464 1.00 80.31 85 ILE A O 1
ATOM 666 N N . SER A 1 86 ? 13.069 9.204 -4.352 1.00 77.06 86 SER A N 1
ATOM 667 C CA . SER A 1 86 ? 11.630 9.449 -4.275 1.00 77.06 86 SER A CA 1
ATOM 668 C C . SER A 1 86 ? 11.086 9.843 -5.644 1.00 77.06 86 SER A C 1
ATOM 670 O O . SER A 1 86 ? 11.475 10.864 -6.209 1.00 77.06 86 SER A O 1
ATOM 672 N N . LEU A 1 87 ? 10.132 9.068 -6.154 1.00 80.75 87 LEU A N 1
ATOM 673 C CA . LEU A 1 87 ? 9.374 9.428 -7.347 1.00 80.75 87 LEU A CA 1
ATOM 674 C C . LEU A 1 87 ? 7.962 9.859 -6.953 1.00 80.75 87 LEU A C 1
ATOM 676 O O . LEU A 1 87 ? 7.293 9.230 -6.126 1.00 80.75 87 LEU A O 1
ATOM 680 N N . PHE A 1 88 ? 7.513 10.964 -7.543 1.00 78.56 88 PHE A N 1
ATOM 681 C CA . PHE A 1 88 ? 6.153 11.455 -7.366 1.00 78.56 88 PHE A CA 1
ATOM 682 C C . PHE A 1 88 ? 5.236 10.896 -8.448 1.00 78.56 88 PHE A C 1
ATOM 684 O O . PHE A 1 88 ? 5.666 10.491 -9.530 1.00 78.56 88 PHE A O 1
ATOM 691 N N . LYS A 1 89 ? 3.933 10.910 -8.163 1.00 80.31 89 LYS A N 1
ATOM 692 C CA . LYS A 1 89 ? 2.910 10.497 -9.121 1.00 80.31 89 LYS A CA 1
ATOM 693 C C . LYS A 1 89 ? 3.120 11.202 -10.474 1.00 80.31 89 LYS A C 1
ATOM 695 O O . LYS A 1 89 ? 3.390 12.399 -10.518 1.00 80.31 89 LYS A O 1
ATOM 700 N N . ARG A 1 90 ? 2.925 10.460 -11.570 1.00 83.00 90 ARG A N 1
ATOM 701 C CA . ARG A 1 90 ? 3.045 10.907 -12.976 1.00 83.00 90 ARG A CA 1
ATOM 702 C C . ARG A 1 90 ? 4.456 11.198 -13.481 1.00 83.00 90 ARG A C 1
ATOM 704 O O . ARG A 1 90 ? 4.585 11.596 -14.643 1.00 83.00 90 ARG A O 1
ATOM 711 N N . PHE A 1 91 ? 5.494 10.964 -12.675 1.00 85.69 91 PHE A N 1
ATOM 712 C CA . PHE A 1 91 ? 6.861 10.975 -13.186 1.00 85.69 91 PHE A CA 1
ATOM 713 C C . PHE A 1 91 ? 7.038 9.878 -14.232 1.00 85.69 91 PHE A C 1
ATOM 715 O O . PHE A 1 91 ? 6.735 8.706 -13.996 1.00 85.69 91 PHE A O 1
ATOM 722 N N . VAL A 1 92 ? 7.522 10.290 -15.401 1.00 89.06 92 VAL A N 1
ATOM 723 C CA . VAL A 1 92 ? 7.949 9.370 -16.448 1.00 89.06 92 VAL A CA 1
ATOM 724 C C . VAL A 1 92 ? 9.369 8.940 -16.112 1.00 89.06 92 VAL A C 1
ATOM 726 O O . VAL A 1 92 ? 10.254 9.785 -15.997 1.00 89.06 92 VAL A O 1
ATOM 729 N N . HIS A 1 93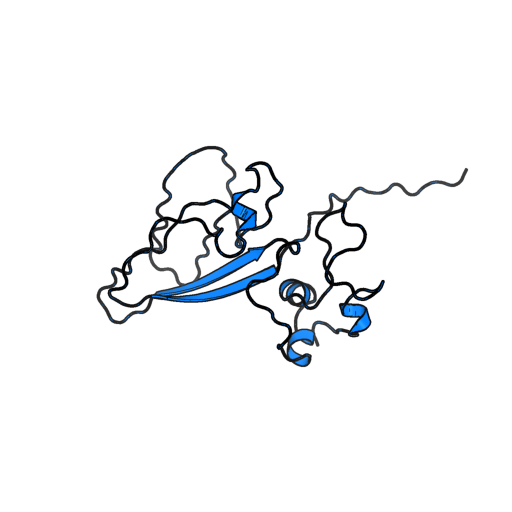 ? 9.576 7.645 -15.926 1.00 89.25 93 HIS A N 1
ATOM 730 C CA . HIS A 1 93 ? 10.866 7.072 -15.560 1.00 89.25 93 HIS A CA 1
ATOM 731 C C . HIS A 1 93 ? 11.028 5.683 -16.193 1.00 89.25 93 HIS A C 1
ATOM 733 O O . HIS A 1 93 ? 10.108 5.164 -16.827 1.00 89.25 93 HIS A O 1
ATOM 739 N N . ALA A 1 94 ? 12.218 5.104 -16.065 1.00 89.94 94 ALA A N 1
ATOM 740 C CA . ALA A 1 94 ? 12.526 3.762 -16.537 1.00 89.94 94 ALA A CA 1
ATOM 741 C C . ALA A 1 94 ? 13.619 3.138 -15.664 1.00 89.94 94 ALA A C 1
ATOM 743 O O . ALA A 1 94 ? 14.540 3.833 -15.234 1.00 89.94 94 ALA A O 1
ATOM 744 N N . GLY A 1 95 ? 13.550 1.823 -15.447 1.00 87.56 95 GLY A N 1
ATOM 745 C CA . GLY A 1 95 ? 14.695 1.057 -14.961 1.00 87.56 95 GLY A CA 1
ATOM 746 C C . GLY A 1 95 ? 15.823 1.067 -15.996 1.00 87.56 95 GLY A C 1
ATOM 747 O O . GLY A 1 95 ? 15.617 0.667 -17.144 1.00 87.56 95 GLY A O 1
ATOM 748 N N . GLY A 1 96 ? 17.004 1.539 -15.595 1.00 84.94 96 GLY A N 1
ATOM 749 C CA . GLY A 1 96 ? 18.182 1.591 -16.458 1.00 84.94 96 GLY A CA 1
ATOM 750 C C . GLY A 1 96 ? 18.683 0.203 -16.863 1.00 84.94 96 GLY A C 1
ATOM 751 O O . GLY A 1 96 ? 18.445 -0.790 -16.180 1.00 84.94 96 GLY A O 1
ATOM 752 N N . LYS A 1 97 ? 19.403 0.136 -17.987 1.00 82.50 97 LYS A N 1
ATOM 753 C CA . LYS A 1 97 ? 20.109 -1.080 -18.399 1.00 82.50 97 LYS A CA 1
ATOM 754 C C . LYS A 1 97 ? 21.279 -1.328 -17.447 1.00 82.50 97 LYS A C 1
ATOM 756 O O . LYS A 1 97 ? 22.114 -0.442 -17.270 1.00 82.50 97 LYS A O 1
ATOM 761 N N . TYR A 1 98 ? 21.386 -2.538 -16.904 1.00 79.94 98 TYR A N 1
ATOM 762 C CA . TYR A 1 98 ? 22.570 -2.929 -16.147 1.00 79.94 98 TYR A CA 1
ATOM 763 C C . TYR A 1 98 ? 23.770 -3.091 -17.099 1.00 79.94 98 TYR A C 1
ATOM 765 O O . TYR A 1 98 ? 23.751 -3.923 -18.010 1.00 79.94 98 TYR A O 1
ATOM 773 N N . LEU A 1 99 ? 24.800 -2.258 -16.917 1.00 74.19 99 LEU A N 1
ATOM 774 C CA . LEU A 1 99 ? 26.029 -2.234 -17.731 1.00 74.19 99 LEU A CA 1
ATOM 775 C C . LEU A 1 99 ? 27.253 -2.809 -16.994 1.00 74.19 99 LEU A C 1
ATOM 777 O O . LEU A 1 99 ? 28.380 -2.648 -17.461 1.00 74.19 99 LEU A O 1
ATOM 781 N N . GLY A 1 100 ? 27.049 -3.454 -15.841 1.00 66.94 100 GLY A N 1
ATOM 782 C CA . GLY A 1 100 ? 28.139 -4.048 -15.068 1.00 66.94 100 GLY A CA 1
ATOM 783 C C . GLY A 1 100 ? 28.875 -5.140 -15.848 1.00 66.94 100 GLY A C 1
ATOM 784 O O . GLY A 1 100 ? 28.275 -5.874 -16.634 1.00 66.94 100 GLY A O 1
ATOM 785 N N . LYS A 1 101 ? 30.196 -5.219 -15.647 1.00 62.94 101 LYS A N 1
ATOM 786 C CA . LYS A 1 101 ? 31.102 -6.117 -16.386 1.00 62.94 101 LYS A CA 1
ATOM 787 C C . LYS A 1 101 ? 31.309 -7.495 -15.733 1.00 62.94 101 LYS A C 1
ATOM 789 O O . LYS A 1 101 ? 32.054 -8.301 -16.276 1.00 62.94 101 LYS A O 1
ATOM 794 N N . THR A 1 102 ? 30.649 -7.800 -14.620 1.00 57.19 102 THR A N 1
ATOM 795 C CA . THR A 1 102 ? 30.843 -9.040 -13.842 1.00 57.19 102 THR A CA 1
ATOM 796 C C . THR A 1 102 ? 29.527 -9.521 -13.223 1.00 57.19 102 THR A C 1
ATOM 798 O O . THR A 1 102 ? 28.512 -8.837 -13.314 1.00 57.19 102 THR A O 1
ATOM 801 N N . THR A 1 103 ? 29.539 -10.717 -12.622 1.00 59.81 103 THR A N 1
ATOM 802 C CA . THR A 1 103 ? 28.428 -11.487 -12.007 1.00 59.81 103 THR A CA 1
ATOM 803 C C . THR A 1 103 ? 27.603 -10.772 -10.925 1.00 59.81 103 THR A C 1
ATOM 805 O O . THR A 1 103 ? 26.765 -11.397 -10.275 1.00 59.81 103 THR A O 1
ATOM 808 N N . ASP A 1 104 ? 27.828 -9.482 -10.701 1.00 65.69 104 ASP A N 1
ATOM 809 C CA . ASP A 1 104 ? 27.124 -8.710 -9.693 1.00 65.69 104 ASP A CA 1
ATOM 810 C C . ASP A 1 104 ? 25.674 -8.462 -10.112 1.00 65.69 104 ASP A C 1
ATOM 812 O O . ASP A 1 104 ? 25.367 -7.981 -11.201 1.00 65.69 104 ASP A O 1
ATOM 816 N N . THR A 1 105 ? 24.748 -8.791 -9.216 1.00 70.00 105 THR A N 1
ATOM 817 C CA . THR A 1 105 ? 23.327 -8.486 -9.402 1.00 70.00 105 THR A CA 1
ATOM 818 C C . THR A 1 105 ? 23.001 -7.161 -8.736 1.00 70.00 105 THR A C 1
ATOM 820 O O . THR A 1 105 ? 23.197 -7.023 -7.524 1.00 70.00 105 THR A O 1
ATOM 823 N N . GLN A 1 106 ? 22.425 -6.216 -9.477 1.00 73.44 106 GLN A N 1
ATOM 824 C CA . GLN A 1 106 ? 21.848 -5.024 -8.861 1.00 73.44 106 GLN A CA 1
ATOM 825 C C . GLN A 1 106 ? 20.541 -5.409 -8.163 1.00 73.44 106 GLN A C 1
ATOM 827 O O . GLN A 1 106 ? 19.667 -6.037 -8.764 1.00 73.44 106 GLN A O 1
ATOM 832 N N . ARG A 1 107 ? 20.403 -5.040 -6.885 1.00 79.00 107 ARG A N 1
ATOM 833 C CA . ARG A 1 107 ? 19.172 -5.230 -6.109 1.00 79.00 107 ARG A CA 1
ATOM 834 C C . ARG A 1 107 ? 18.587 -3.873 -5.753 1.00 79.00 107 ARG A C 1
ATOM 836 O O . ARG A 1 107 ? 19.310 -3.010 -5.272 1.00 79.00 107 ARG A O 1
ATOM 843 N N . ALA A 1 108 ? 17.287 -3.711 -5.962 1.00 79.50 108 ALA A N 1
ATOM 844 C CA . ALA A 1 108 ? 16.555 -2.508 -5.590 1.00 79.50 108 ALA A CA 1
ATOM 845 C C . ALA A 1 108 ? 15.281 -2.886 -4.831 1.00 79.50 108 ALA A C 1
ATOM 847 O O . ALA A 1 108 ? 14.524 -3.753 -5.276 1.00 79.50 108 ALA A O 1
ATOM 848 N N . GLY A 1 109 ? 15.047 -2.239 -3.689 1.00 81.38 109 GLY A N 1
ATOM 849 C CA . GLY A 1 109 ? 13.770 -2.283 -2.982 1.00 81.38 109 GLY A CA 1
ATOM 850 C C . GLY A 1 109 ? 12.892 -1.127 -3.446 1.00 81.38 109 GLY A C 1
ATOM 851 O O . GLY A 1 109 ? 13.268 0.030 -3.293 1.00 81.38 109 GLY A O 1
ATOM 852 N N . LEU A 1 110 ? 11.734 -1.430 -4.027 1.00 84.25 110 LEU A N 1
ATOM 853 C CA . LEU A 1 110 ? 10.747 -0.433 -4.427 1.00 84.25 110 LEU A CA 1
ATOM 854 C C . LEU A 1 110 ? 9.620 -0.422 -3.408 1.00 84.25 110 LEU A C 1
ATOM 856 O O . LEU A 1 110 ? 8.948 -1.436 -3.243 1.00 84.25 110 LEU A O 1
ATOM 860 N N . ALA A 1 111 ? 9.410 0.722 -2.766 1.00 84.38 111 ALA A N 1
ATOM 861 C CA . ALA A 1 111 ? 8.310 0.942 -1.843 1.00 84.38 111 ALA A CA 1
ATOM 862 C C . ALA A 1 111 ? 7.311 1.944 -2.443 1.00 84.38 111 ALA A C 1
ATOM 864 O O . ALA A 1 111 ? 7.644 3.109 -2.696 1.00 84.38 111 ALA A O 1
ATOM 865 N N . TYR A 1 112 ? 6.079 1.494 -2.677 1.00 84.06 112 TYR A N 1
ATOM 866 C CA . TYR A 1 112 ? 4.984 2.344 -3.142 1.00 84.06 112 TYR A CA 1
ATOM 867 C C . TYR A 1 112 ? 4.084 2.691 -1.980 1.00 84.06 112 TYR A C 1
ATOM 869 O O . TYR A 1 112 ? 3.526 1.783 -1.360 1.00 84.06 112 TYR A O 1
ATOM 877 N N . PHE A 1 113 ? 3.883 3.985 -1.740 1.00 84.94 113 PHE A N 1
ATOM 878 C CA . PHE A 1 113 ? 2.935 4.411 -0.734 1.00 84.94 113 PHE A CA 1
ATOM 879 C C . PHE A 1 113 ? 1.731 5.086 -1.354 1.00 84.94 113 PHE A C 1
ATOM 881 O O . PHE A 1 113 ? 1.824 6.120 -2.021 1.00 84.94 113 PHE A O 1
ATOM 888 N N . ASN A 1 114 ? 0.581 4.477 -1.112 1.00 86.44 114 ASN A N 1
ATOM 889 C CA . ASN A 1 114 ? -0.682 4.888 -1.694 1.00 86.44 114 ASN A CA 1
ATOM 890 C C . ASN A 1 114 ? -1.588 5.497 -0.623 1.00 86.44 114 ASN A C 1
ATOM 892 O O . ASN A 1 114 ? -1.440 5.244 0.574 1.00 86.44 114 ASN A O 1
ATOM 896 N N . SER A 1 115 ? -2.534 6.320 -1.066 1.00 88.56 115 SER A N 1
ATOM 897 C CA . SER A 1 115 ? -3.694 6.677 -0.265 1.00 88.56 115 SER A CA 1
ATOM 898 C C . SER A 1 115 ? -4.464 5.405 0.058 1.00 88.56 115 SER A C 1
ATOM 900 O O . SER A 1 115 ? -4.675 4.583 -0.831 1.00 88.56 115 SER A O 1
ATOM 902 N N . CYS A 1 116 ? -4.950 5.291 1.290 1.00 88.00 116 CYS A N 1
ATOM 903 C CA . CYS A 1 116 ? -5.802 4.184 1.719 1.00 88.00 116 CYS A CA 1
ATOM 904 C C . CYS A 1 116 ? -7.143 4.088 0.970 1.00 88.00 116 CYS A C 1
ATOM 906 O O . CYS A 1 116 ? -7.887 3.139 1.163 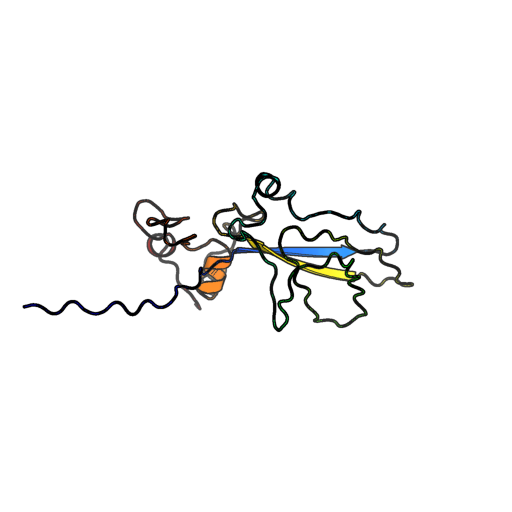1.00 88.00 116 CYS A O 1
ATOM 908 N N . ARG A 1 117 ? -7.463 5.053 0.093 1.00 89.38 117 ARG A N 1
ATOM 909 C CA . ARG A 1 117 ? -8.584 4.943 -0.856 1.00 89.38 117 ARG A CA 1
ATOM 910 C C . ARG A 1 117 ? -8.319 3.951 -1.991 1.00 89.38 117 ARG A C 1
ATOM 912 O O . ARG A 1 117 ? -9.243 3.621 -2.725 1.00 89.38 117 ARG A O 1
ATOM 919 N N . LEU A 1 118 ? -7.064 3.566 -2.207 1.00 90.06 118 LEU A N 1
ATOM 920 C CA . LEU A 1 118 ? -6.676 2.621 -3.244 1.00 90.06 118 LEU A CA 1
ATOM 921 C C . LEU A 1 118 ? -6.372 1.280 -2.596 1.00 90.06 118 LEU A C 1
ATOM 923 O O . LEU A 1 118 ? -5.554 1.215 -1.680 1.00 90.06 118 LEU A O 1
ATOM 927 N N . THR A 1 119 ? -6.997 0.227 -3.116 1.00 91.06 119 THR A N 1
ATOM 928 C CA . THR A 1 119 ? -6.734 -1.139 -2.671 1.00 91.06 119 THR A CA 1
ATOM 929 C C . THR A 1 119 ? -5.242 -1.450 -2.800 1.00 91.06 119 THR A C 1
ATOM 931 O O . THR A 1 119 ? -4.648 -1.120 -3.826 1.00 91.06 119 THR A O 1
ATOM 934 N N . PRO A 1 120 ? -4.607 -2.069 -1.802 1.00 88.12 120 PRO A N 1
ATOM 935 C CA . PRO A 1 120 ? -3.192 -2.427 -1.868 1.00 88.12 120 PRO A CA 1
ATOM 936 C C . PRO A 1 120 ? -2.927 -3.417 -2.995 1.00 88.12 120 PRO A C 1
ATOM 938 O O . PRO A 1 120 ? -3.772 -4.256 -3.295 1.00 88.12 120 PRO A O 1
ATOM 941 N N . PHE A 1 121 ? -1.734 -3.364 -3.588 1.00 85.69 121 PHE A N 1
ATOM 942 C CA . PHE A 1 121 ? -1.337 -4.393 -4.548 1.00 85.69 121 PHE A CA 1
ATOM 943 C C . PHE A 1 121 ? -1.029 -5.719 -3.842 1.00 85.69 121 PHE A C 1
ATOM 945 O O . PHE A 1 121 ? -1.389 -6.783 -4.336 1.00 85.69 121 PHE A O 1
ATOM 952 N N . LYS A 1 122 ? -0.374 -5.653 -2.676 1.00 87.19 122 LYS A N 1
ATOM 953 C CA . LYS A 1 122 ? -0.162 -6.801 -1.793 1.00 87.19 122 LYS A CA 1
ATOM 954 C C . LYS A 1 122 ? -1.033 -6.669 -0.556 1.00 87.19 122 LYS A C 1
ATOM 956 O O . LYS A 1 122 ? -1.044 -5.623 0.087 1.00 87.19 122 LYS A O 1
ATOM 961 N N . THR A 1 123 ? -1.724 -7.749 -0.218 1.00 90.62 123 THR A N 1
ATOM 962 C CA . THR A 1 123 ? -2.412 -7.880 1.064 1.00 90.62 123 THR A CA 1
ATOM 963 C C . THR A 1 123 ? -1.490 -8.542 2.083 1.00 90.62 123 THR A C 1
ATOM 965 O O . THR A 1 123 ? -0.728 -9.444 1.738 1.00 90.62 123 THR A O 1
ATOM 968 N N . PHE A 1 124 ? -1.557 -8.087 3.332 1.00 92.50 124 PHE A N 1
ATOM 969 C CA . PHE A 1 124 ? -0.757 -8.609 4.442 1.00 92.50 124 PHE A CA 1
ATOM 970 C C . PHE A 1 124 ? -1.614 -9.318 5.497 1.00 92.50 124 PHE A C 1
ATOM 972 O O . PHE A 1 124 ? -1.150 -9.558 6.606 1.00 92.50 124 PHE A O 1
ATOM 979 N N . VAL A 1 125 ? -2.855 -9.681 5.162 1.00 91.69 125 VAL A N 1
ATOM 980 C CA . VAL A 1 125 ? -3.792 -10.361 6.080 1.00 91.69 125 VAL A CA 1
ATOM 981 C C . VAL A 1 125 ? -3.327 -11.750 6.526 1.00 91.69 125 VAL A C 1
ATOM 983 O O . VAL A 1 125 ? -3.845 -12.284 7.495 1.00 91.69 125 VAL A O 1
ATOM 986 N N . THR A 1 126 ? -2.352 -12.345 5.834 1.00 94.69 126 THR A N 1
ATOM 987 C CA . THR A 1 126 ? -1.802 -13.668 6.164 1.00 94.69 126 THR A CA 1
ATOM 988 C C . THR A 1 126 ? -0.591 -13.607 7.097 1.00 94.69 126 THR A C 1
ATOM 990 O O . THR A 1 126 ? -0.005 -14.648 7.385 1.00 94.69 126 THR A O 1
ATOM 993 N N . ILE A 1 127 ? -0.158 -12.415 7.529 1.00 95.69 127 ILE A N 1
ATOM 994 C CA . ILE A 1 127 ? 0.919 -12.297 8.520 1.00 95.69 127 ILE A CA 1
ATOM 995 C C . ILE A 1 127 ? 0.408 -12.851 9.864 1.00 95.69 127 ILE A C 1
ATOM 997 O O . ILE A 1 127 ? -0.694 -12.485 10.273 1.00 95.69 127 ILE A O 1
ATOM 1001 N N . PRO A 1 128 ? 1.176 -13.712 10.562 1.00 97.62 128 PRO A N 1
ATOM 1002 C CA . PRO A 1 128 ? 0.785 -14.226 11.872 1.00 97.62 128 PRO A CA 1
ATOM 1003 C C . PRO A 1 128 ? 0.501 -13.103 12.869 1.00 97.62 128 PRO A C 1
ATOM 1005 O O . PRO A 1 128 ? 1.247 -12.125 12.933 1.00 97.62 128 PRO A O 1
ATOM 1008 N N . ARG A 1 129 ? -0.545 -13.271 13.684 1.00 97.56 129 ARG A N 1
ATOM 1009 C CA . ARG A 1 129 ? -0.980 -12.260 14.658 1.00 97.56 129 ARG A CA 1
ATOM 1010 C C . ARG A 1 129 ? 0.148 -11.824 15.591 1.00 97.56 129 ARG A C 1
ATOM 1012 O O . ARG A 1 129 ? 0.319 -10.631 15.786 1.00 97.56 129 ARG A O 1
ATOM 1019 N N . GLU A 1 130 ? 0.940 -12.765 16.098 1.00 97.56 130 GLU A N 1
ATOM 1020 C CA . GLU A 1 130 ? 2.098 -12.494 16.967 1.00 97.56 130 GLU A CA 1
ATOM 1021 C C . GLU A 1 130 ? 3.076 -11.505 16.317 1.00 97.56 130 GLU A C 1
ATOM 1023 O O . GLU A 1 130 ? 3.507 -10.534 16.929 1.00 97.56 130 GLU A O 1
ATOM 1028 N N . MET A 1 131 ? 3.366 -11.701 15.029 1.00 98.00 131 MET A N 1
ATOM 1029 C CA . MET A 1 131 ? 4.246 -10.812 14.278 1.00 98.00 131 MET A CA 1
ATOM 1030 C C . MET A 1 131 ? 3.617 -9.432 14.067 1.00 98.00 131 MET A C 1
ATOM 1032 O O . MET A 1 131 ? 4.334 -8.436 14.080 1.00 98.00 131 MET A O 1
ATOM 1036 N N . VAL A 1 132 ? 2.299 -9.358 13.866 1.00 97.75 132 VAL A N 1
ATOM 1037 C CA . VAL A 1 132 ? 1.582 -8.080 13.751 1.00 97.75 132 VAL A CA 1
ATOM 1038 C C . VAL A 1 132 ? 1.585 -7.341 15.087 1.00 97.75 132 VAL A C 1
ATOM 1040 O O . VAL A 1 132 ? 1.869 -6.148 15.108 1.00 97.75 132 VAL A O 1
ATOM 1043 N N . GLU A 1 133 ? 1.310 -8.017 16.201 1.00 98.12 133 GLU A N 1
ATOM 1044 C CA . GLU A 1 133 ? 1.271 -7.408 17.538 1.00 98.12 133 GLU A CA 1
ATOM 1045 C C . GLU A 1 133 ? 2.656 -6.942 18.021 1.00 98.12 133 GLU A C 1
ATOM 1047 O O . GLU A 1 133 ? 2.737 -5.949 18.744 1.00 98.12 133 GLU A O 1
ATOM 1052 N N . ALA A 1 134 ? 3.742 -7.537 17.518 1.00 98.06 134 ALA A N 1
ATOM 1053 C CA . ALA A 1 134 ? 5.109 -7.052 17.728 1.00 98.06 134 ALA A CA 1
ATOM 1054 C C . ALA A 1 134 ? 5.427 -5.737 16.995 1.00 98.06 134 ALA A C 1
ATOM 1056 O O . ALA A 1 134 ? 6.391 -5.042 17.326 1.00 98.06 134 ALA A O 1
ATOM 1057 N N . MET A 1 135 ? 4.633 -5.363 15.988 1.00 97.75 135 MET A N 1
ATOM 1058 C CA . MET A 1 135 ? 4.831 -4.123 15.244 1.00 97.75 135 MET A CA 1
ATOM 1059 C C . MET A 1 135 ? 4.327 -2.896 16.014 1.00 97.75 135 MET A C 1
ATOM 1061 O O . MET A 1 135 ? 3.432 -2.964 16.857 1.00 97.75 135 MET A O 1
ATOM 1065 N N . THR A 1 136 ? 4.855 -1.727 15.644 1.00 96.94 136 THR A N 1
ATOM 1066 C CA . THR A 1 136 ? 4.289 -0.448 16.093 1.00 96.94 136 THR A CA 1
ATOM 1067 C C . THR A 1 136 ? 2.883 -0.246 15.506 1.00 96.94 136 THR A C 1
ATOM 1069 O O . THR A 1 136 ? 2.633 -0.693 14.379 1.00 96.94 136 THR A O 1
ATOM 1072 N N . PRO A 1 137 ? 1.991 0.518 16.167 1.00 95.50 137 PRO A N 1
ATOM 1073 C CA . PRO A 1 137 ? 0.675 0.851 15.609 1.00 95.50 137 PRO A CA 1
ATOM 1074 C C . PRO A 1 137 ? 0.761 1.506 14.226 1.00 95.50 137 PRO A C 1
ATOM 1076 O O . PRO A 1 137 ? -0.077 1.289 13.353 1.00 95.50 137 PRO A O 1
ATOM 1079 N N . HIS A 1 138 ? 1.808 2.304 13.989 1.00 92.69 138 HIS A N 1
ATOM 1080 C CA . HIS A 1 138 ? 2.021 2.910 12.681 1.00 92.69 138 HIS A CA 1
ATOM 1081 C C . HIS A 1 138 ? 2.247 1.837 11.616 1.00 92.69 138 HIS A C 1
ATOM 1083 O O . HIS A 1 138 ? 1.560 1.837 10.601 1.00 92.69 138 HIS A O 1
ATOM 1089 N N . THR A 1 139 ? 3.151 0.890 11.861 1.00 93.56 139 THR A N 1
ATOM 1090 C CA . THR A 1 139 ? 3.436 -0.197 10.921 1.00 93.56 139 THR A CA 1
ATOM 1091 C C . THR A 1 139 ? 2.207 -1.077 10.687 1.00 93.56 139 THR A C 1
ATOM 1093 O O . THR A 1 139 ? 1.898 -1.352 9.532 1.00 93.56 139 THR A O 1
ATOM 1096 N N . GLN A 1 140 ? 1.454 -1.441 11.732 1.00 95.44 140 GLN A N 1
ATOM 1097 C CA . GLN A 1 140 ? 0.197 -2.199 11.605 1.00 95.44 140 GLN A CA 1
ATOM 1098 C C . GLN A 1 140 ? -0.801 -1.494 10.675 1.00 95.44 140 GLN A C 1
ATOM 1100 O O . GLN A 1 140 ? -1.370 -2.099 9.763 1.00 95.44 140 GLN A O 1
ATOM 1105 N N . LYS A 1 141 ? -0.951 -0.176 10.838 1.00 93.75 141 LYS A N 1
ATOM 1106 C CA . LYS A 1 141 ? -1.770 0.655 9.952 1.00 93.75 141 LYS A CA 1
ATOM 1107 C C . LYS A 1 141 ? -1.246 0.668 8.514 1.00 93.75 141 LYS A C 1
ATOM 1109 O O . LYS A 1 141 ? -2.033 0.561 7.577 1.00 93.75 141 LYS A O 1
ATOM 1114 N N . MET A 1 142 ? 0.073 0.746 8.330 1.00 91.12 142 MET A N 1
ATOM 1115 C CA . MET A 1 142 ? 0.726 0.737 7.014 1.00 91.12 142 MET A CA 1
ATOM 1116 C C . MET A 1 142 ? 0.523 -0.576 6.255 1.00 91.12 142 MET A C 1
ATOM 1118 O O . MET A 1 142 ? 0.487 -0.555 5.025 1.00 91.12 142 MET A O 1
ATOM 1122 N N . ILE A 1 143 ? 0.381 -1.703 6.957 1.00 93.38 143 ILE A N 1
ATOM 1123 C CA . ILE A 1 143 ? 0.118 -3.015 6.350 1.00 93.38 143 ILE A CA 1
ATOM 1124 C C . ILE A 1 143 ? -1.378 -3.362 6.274 1.00 93.38 143 ILE A C 1
ATOM 1126 O O . ILE A 1 143 ? -1.728 -4.436 5.792 1.00 93.38 143 ILE A O 1
ATOM 1130 N N . GLY A 1 144 ? -2.269 -2.447 6.674 1.00 93.69 144 GLY A N 1
ATOM 1131 C CA . GLY A 1 144 ? -3.720 -2.608 6.537 1.00 93.69 144 GLY A CA 1
ATOM 1132 C C . GLY A 1 144 ? -4.389 -3.442 7.632 1.00 93.69 144 GLY A C 1
ATOM 1133 O O . GLY A 1 144 ? -5.474 -3.964 7.400 1.00 93.69 144 GLY A O 1
ATOM 1134 N N . TRP A 1 145 ? -3.762 -3.569 8.804 1.00 96.00 145 TRP A N 1
ATOM 1135 C CA . TRP A 1 145 ? -4.317 -4.279 9.969 1.00 96.00 145 TRP A CA 1
ATOM 1136 C C . TRP A 1 145 ? -5.105 -3.381 10.933 1.00 96.00 145 TRP A C 1
ATOM 1138 O O . TRP A 1 145 ? -5.613 -3.855 11.943 1.00 96.00 145 TRP A O 1
ATOM 1148 N N . MET A 1 146 ? -5.223 -2.089 10.622 1.00 95.44 146 MET A N 1
ATOM 1149 C CA . MET A 1 146 ? -5.981 -1.115 11.410 1.00 95.44 146 MET A CA 1
ATOM 1150 C C . MET A 1 146 ? -6.886 -0.278 10.509 1.00 95.44 146 MET A C 1
ATOM 1152 O O . MET A 1 146 ? -6.619 -0.112 9.313 1.00 95.44 146 MET A O 1
ATOM 1156 N N . SER A 1 147 ? -7.919 0.313 11.099 1.00 95.12 147 SER A N 1
ATOM 1157 C CA . SER A 1 147 ? -8.772 1.291 10.437 1.00 95.12 147 SER A CA 1
ATOM 1158 C C . SER A 1 147 ? -7.999 2.559 10.047 1.00 95.12 147 SER A C 1
ATOM 1160 O O . SER A 1 147 ? -7.031 2.999 10.680 1.00 95.12 147 SER A O 1
ATOM 1162 N N . VAL A 1 148 ? -8.429 3.198 8.958 1.00 93.06 148 VAL A N 1
ATOM 1163 C CA . VAL A 1 148 ? -7.756 4.373 8.378 1.00 93.06 148 VAL A CA 1
ATOM 1164 C C . VAL A 1 148 ? -8.766 5.445 7.990 1.00 93.06 148 VAL A C 1
ATOM 1166 O O . VAL A 1 148 ? -9.874 5.149 7.563 1.00 93.06 148 VAL A O 1
ATOM 1169 N N . LYS A 1 149 ? -8.379 6.722 8.075 1.00 90.31 149 LYS A N 1
ATOM 1170 C CA . LYS A 1 149 ? -9.241 7.852 7.700 1.00 90.31 149 LYS A CA 1
ATOM 1171 C C . LYS A 1 149 ? -8.626 8.613 6.522 1.00 90.31 149 LYS A C 1
ATOM 1173 O O . LYS A 1 149 ? -7.603 9.269 6.705 1.00 90.31 149 LYS A O 1
ATOM 1178 N N . PRO A 1 150 ? -9.204 8.539 5.310 1.00 83.62 150 PRO A N 1
ATOM 1179 C CA . PRO A 1 150 ? -8.554 9.057 4.106 1.00 83.62 150 PRO A CA 1
ATOM 1180 C C . PRO A 1 150 ? -8.611 10.585 3.968 1.00 83.62 150 PRO A C 1
ATOM 1182 O O . PRO A 1 150 ? -7.804 11.170 3.250 1.00 83.62 150 PRO A O 1
ATOM 1185 N N . SER A 1 151 ? -9.600 11.238 4.579 1.00 83.88 151 SER A N 1
ATOM 1186 C CA . SER A 1 151 ? -9.791 12.692 4.540 1.00 83.88 151 SER A CA 1
ATOM 1187 C C . SER A 1 151 ? -10.803 13.123 5.591 1.00 83.88 151 SER A C 1
ATOM 1189 O O . SER A 1 151 ? -11.649 12.320 5.972 1.00 83.88 151 SER A O 1
ATOM 1191 N N . LEU A 1 152 ? -10.805 14.407 5.955 1.00 79.94 152 LEU A N 1
ATOM 1192 C CA . LEU A 1 152 ? -11.783 14.978 6.889 1.00 79.94 152 LEU A CA 1
ATOM 1193 C C . LEU A 1 152 ? -13.238 14.801 6.429 1.00 79.94 152 LEU A C 1
ATOM 1195 O O . LEU A 1 152 ? -14.098 14.525 7.254 1.00 79.94 152 LEU A O 1
ATOM 1199 N N . LEU A 1 153 ? -13.490 14.867 5.116 1.00 84.69 153 LEU A N 1
ATOM 1200 C CA . LEU A 1 153 ? -14.828 14.676 4.538 1.00 84.69 153 LEU A CA 1
ATOM 1201 C C . LEU A 1 153 ? -15.345 13.233 4.633 1.00 84.69 153 LEU A C 1
ATOM 1203 O O . LEU A 1 153 ? -16.538 13.000 4.485 1.00 84.69 153 LEU A O 1
ATOM 1207 N N . ASN A 1 154 ? -14.463 12.255 4.856 1.00 85.19 154 ASN A N 1
ATOM 1208 C CA . ASN A 1 154 ? -14.881 10.881 5.099 1.00 85.19 154 ASN A CA 1
ATOM 1209 C C . ASN A 1 154 ? -14.994 10.710 6.616 1.00 85.19 154 ASN A C 1
ATOM 1211 O O . ASN A 1 154 ? -13.986 10.527 7.300 1.00 85.19 154 ASN A O 1
ATOM 1215 N N . VAL A 1 155 ? -16.214 10.848 7.132 1.00 84.94 155 VAL A N 1
ATOM 1216 C CA . VAL A 1 155 ? -16.476 10.862 8.577 1.00 84.94 155 VAL A CA 1
ATOM 1217 C C . VAL A 1 155 ? -16.398 9.475 9.211 1.00 84.94 155 VAL A C 1
ATOM 1219 O O . VAL A 1 155 ? -15.991 9.379 10.364 1.00 84.94 155 VAL A O 1
ATOM 1222 N N . THR A 1 156 ? -16.702 8.420 8.453 1.00 87.81 156 THR A N 1
ATOM 1223 C CA . THR A 1 156 ? -16.765 7.030 8.935 1.00 87.81 156 THR A CA 1
ATOM 1224 C C . THR A 1 156 ? -15.405 6.336 8.987 1.00 87.81 156 THR A C 1
ATOM 1226 O O . THR A 1 156 ? -15.205 5.441 9.795 1.00 87.81 156 THR A O 1
ATOM 1229 N N . GLY A 1 157 ? -14.456 6.743 8.143 1.00 90.81 157 GLY A N 1
ATOM 1230 C CA . GLY A 1 157 ? -13.213 6.009 7.915 1.00 90.81 157 GLY A CA 1
ATOM 1231 C C . GLY A 1 157 ? -13.355 4.901 6.865 1.00 90.81 157 GLY A C 1
ATOM 1232 O O . GLY A 1 157 ? -14.362 4.790 6.164 1.00 90.81 157 GLY A O 1
ATOM 1233 N N . LEU A 1 158 ? -12.286 4.125 6.716 1.00 91.94 158 LEU A N 1
ATOM 1234 C CA . LEU A 1 158 ? -12.160 2.937 5.875 1.00 91.94 158 LEU A CA 1
ATOM 1235 C C . LEU A 1 158 ? -11.585 1.794 6.720 1.00 91.94 158 LEU A C 1
ATOM 1237 O O . LEU A 1 158 ? -10.892 2.043 7.710 1.00 91.94 158 LEU A O 1
ATOM 1241 N N . HIS A 1 159 ? -11.822 0.556 6.281 1.00 92.19 159 HIS A N 1
ATOM 1242 C CA . HIS A 1 159 ? -11.440 -0.662 7.008 1.00 92.19 159 HIS A CA 1
ATOM 1243 C C . HIS A 1 159 ? -12.004 -0.691 8.434 1.00 92.19 159 HIS A C 1
ATOM 1245 O O . HIS A 1 159 ? -11.287 -0.996 9.378 1.00 92.19 159 HIS A O 1
ATOM 1251 N N . THR A 1 160 ? -13.271 -0.314 8.591 1.00 93.38 160 THR A N 1
ATOM 1252 C CA . THR A 1 160 ? -14.042 -0.451 9.833 1.00 93.38 160 THR A CA 1
ATOM 1253 C C . THR A 1 160 ? -14.960 -1.665 9.722 1.00 93.38 160 THR A C 1
ATOM 1255 O O . THR A 1 160 ? -15.378 -2.020 8.617 1.00 93.38 160 THR A O 1
ATOM 1258 N N . THR A 1 161 ? -15.311 -2.270 10.853 1.00 92.12 161 THR A N 1
ATOM 1259 C CA . THR A 1 161 ? -16.280 -3.372 10.909 1.00 92.12 161 THR A CA 1
ATOM 1260 C C . THR A 1 161 ? -17.490 -2.893 11.694 1.00 92.12 161 THR A C 1
ATOM 1262 O O . THR A 1 161 ? -17.350 -2.448 12.832 1.00 92.12 161 THR A O 1
ATOM 1265 N N . GLU A 1 162 ? -18.670 -2.948 11.071 1.00 88.75 162 GLU A N 1
ATOM 1266 C CA . GLU A 1 162 ? -19.907 -2.361 11.604 1.00 88.75 162 GLU A CA 1
ATOM 1267 C C . GLU A 1 162 ? -19.731 -0.860 11.909 1.00 88.75 162 GLU A C 1
ATOM 1269 O O . GLU A 1 162 ? -19.622 -0.046 10.993 1.00 88.75 162 GLU A O 1
ATOM 1274 N N . THR A 1 163 ? -19.676 -0.498 13.191 1.00 91.25 163 THR A N 1
ATOM 1275 C CA . THR A 1 163 ? -19.490 0.867 13.706 1.00 91.25 163 THR A CA 1
ATOM 1276 C C . THR A 1 163 ? -18.212 1.017 14.534 1.00 91.25 163 THR A C 1
ATOM 1278 O O . THR A 1 163 ? -18.003 2.055 15.162 1.00 91.25 163 THR A O 1
ATOM 1281 N N . ARG A 1 164 ? -17.353 -0.011 14.549 1.00 94.50 164 ARG A N 1
ATOM 1282 C CA . ARG A 1 164 ? -16.128 -0.063 15.353 1.00 94.50 164 ARG A CA 1
ATOM 1283 C C . ARG A 1 164 ? -14.880 -0.069 14.480 1.00 94.50 164 ARG A C 1
ATOM 1285 O O . ARG A 1 164 ? -14.908 -0.426 13.297 1.00 94.50 164 ARG A O 1
ATOM 1292 N N . LEU A 1 165 ? -13.770 0.327 15.093 1.00 95.00 165 LEU A N 1
ATOM 1293 C CA . LEU A 1 165 ? -12.459 0.211 14.478 1.00 95.00 165 LEU A CA 1
ATOM 1294 C C . LEU A 1 165 ? -12.057 -1.265 14.394 1.00 95.00 165 LEU A C 1
ATOM 1296 O O . LEU A 1 165 ? -12.422 -2.077 15.247 1.00 95.00 165 LEU A O 1
ATOM 1300 N N . LEU A 1 166 ? -11.311 -1.617 13.354 1.00 95.38 166 LEU A N 1
ATOM 1301 C CA . LEU A 1 166 ? -10.862 -2.987 13.118 1.00 95.38 166 LEU A CA 1
ATOM 1302 C C . LEU A 1 166 ? -9.965 -3.476 14.259 1.00 95.38 166 LEU A C 1
ATOM 1304 O O . LEU A 1 166 ? -10.128 -4.597 14.735 1.00 95.38 166 LEU A O 1
ATOM 1308 N N . GLU A 1 167 ? -9.061 -2.617 14.723 1.00 95.69 167 GLU A N 1
ATOM 1309 C CA . GLU A 1 167 ? -8.163 -2.886 15.843 1.00 95.69 167 GLU A CA 1
ATOM 1310 C C . GLU A 1 167 ? -8.914 -3.193 17.147 1.00 95.69 167 GLU A C 1
ATOM 1312 O O . GLU A 1 167 ? -8.523 -4.110 17.870 1.00 95.69 167 GLU A O 1
ATOM 1317 N N . ASP A 1 168 ? -10.030 -2.505 17.406 1.00 96.44 168 ASP A N 1
ATOM 1318 C CA . ASP A 1 168 ? -10.844 -2.708 18.607 1.00 96.44 168 ASP A CA 1
ATOM 1319 C C . ASP A 1 168 ? -11.572 -4.054 18.557 1.00 96.44 168 ASP A C 1
ATOM 1321 O O . ASP A 1 168 ? -11.641 -4.778 19.550 1.00 96.44 168 ASP A O 1
ATOM 1325 N N . VAL A 1 169 ? -12.100 -4.415 17.383 1.00 96.94 169 VAL A N 1
ATOM 1326 C CA . VAL A 1 169 ? -12.796 -5.693 17.169 1.00 96.94 169 VAL A CA 1
ATOM 1327 C C . VAL A 1 169 ? -11.830 -6.870 17.284 1.00 96.94 169 VAL A C 1
ATOM 1329 O O . VAL A 1 169 ? -12.166 -7.887 17.888 1.00 96.94 169 VAL A O 1
ATOM 1332 N N . LEU A 1 170 ? -10.617 -6.731 16.745 1.00 96.00 170 LEU A N 1
ATOM 1333 C CA . LEU A 1 170 ? -9.578 -7.759 16.830 1.00 96.00 170 LEU A CA 1
ATOM 1334 C C . LEU A 1 170 ? -8.889 -7.810 18.202 1.00 96.00 170 LEU A C 1
ATOM 1336 O O . LEU A 1 170 ? -8.157 -8.769 18.470 1.00 96.00 170 LEU A O 1
ATOM 1340 N N . GLN A 1 171 ? -9.112 -6.807 19.060 1.00 97.44 171 GLN A N 1
ATOM 1341 C CA . GLN A 1 171 ? -8.360 -6.586 20.300 1.00 97.44 171 GLN A CA 1
ATOM 1342 C C . GLN A 1 171 ? -6.847 -6.589 20.029 1.00 97.44 171 GLN A C 1
ATOM 1344 O O . GLN A 1 171 ? -6.078 -7.281 20.700 1.00 97.44 171 GLN A O 1
ATOM 1349 N N . LEU A 1 172 ? -6.437 -5.898 18.962 1.00 96.69 172 LEU A N 1
ATOM 1350 C CA . LEU A 1 172 ? -5.074 -5.957 18.449 1.00 96.69 172 LEU A CA 1
ATOM 1351 C C . LEU A 1 172 ? -4.119 -5.220 19.396 1.00 96.69 172 LEU A C 1
ATOM 1353 O O . LEU A 1 172 ? -4.287 -4.030 19.661 1.00 96.69 172 LEU A O 1
ATOM 1357 N N . LYS A 1 173 ? -3.100 -5.924 19.898 1.00 97.31 173 LYS A N 1
ATOM 1358 C CA . LYS A 1 173 ? -2.020 -5.311 20.688 1.00 97.31 173 LYS A CA 1
ATOM 1359 C C . LYS A 1 173 ? -0.961 -4.686 19.780 1.00 97.31 173 LYS A C 1
ATOM 1361 O O . LYS A 1 173 ? -0.947 -4.913 18.575 1.00 97.31 173 LYS A O 1
ATOM 1366 N N . SER A 1 174 ? -0.048 -3.910 20.357 1.00 96.50 174 SER A N 1
ATOM 1367 C CA . SER A 1 174 ? 1.081 -3.322 19.627 1.00 96.50 174 SER A CA 1
ATOM 1368 C C . SER A 1 174 ? 2.333 -3.268 20.495 1.00 96.50 174 SER A C 1
ATOM 1370 O O . SER A 1 174 ? 2.219 -2.967 21.685 1.00 96.50 174 SER A O 1
ATOM 1372 N N . ASN A 1 175 ? 3.507 -3.454 19.890 1.00 95.38 175 ASN A N 1
ATOM 1373 C CA . ASN A 1 175 ? 4.801 -3.554 20.573 1.00 95.38 175 ASN A CA 1
ATOM 1374 C C . ASN A 1 175 ? 4.830 -4.657 21.657 1.00 95.38 175 ASN A C 1
ATOM 1376 O O . ASN A 1 175 ? 5.239 -4.388 22.790 1.00 95.38 175 ASN A O 1
ATOM 1380 N N . GLN A 1 176 ? 4.335 -5.860 21.345 1.00 87.00 176 GLN A N 1
ATOM 1381 C CA . GLN A 1 176 ? 4.294 -7.015 22.259 1.00 87.00 176 GLN A CA 1
ATOM 1382 C C . GLN A 1 176 ? 5.010 -8.239 21.698 1.00 87.00 176 GLN A C 1
ATOM 1384 O O . GLN A 1 176 ? 4.946 -8.440 20.469 1.00 87.00 176 GLN A O 1
#